Protein AF-Q03QF7-F1 (afdb_monomer)

InterPro domains:
  IPR008928 Six-hairpin glycosidase superfamily [SSF48208] (19-113)

Solvent-accessible surface area (backbone atoms only — not comparable to full-atom values): 6690 Å² total; per-residue (Å²): 114,41,81,49,71,50,82,48,98,70,77,77,51,33,30,37,42,46,53,41,17,50,53,40,36,51,52,42,51,47,28,69,74,72,68,52,63,89,53,50,68,57,42,52,23,36,55,64,40,51,61,75,32,52,44,97,85,42,50,56,36,33,28,24,33,85,86,63,47,84,68,33,63,75,81,64,86,57,38,67,30,45,34,38,50,21,36,48,51,43,22,73,76,64,70,42,66,68,44,46,50,51,32,50,45,39,50,53,38,36,62,80,66,60,48,71,82,70,73,70,110

Organism: Levilactobacillus brevis (strain ATCC 367 / BCRC 12310 / CIP 105137 / JCM 1170 / LMG 11437 / NCIMB 947 / NCTC 947) (NCBI:txid387344)

Sequence (121 aa):
MLFVVEKRKQGTDEIKLGAQAMLILALCKYQEVTKDASFLRRLMEAFNAVVFFRQKSGRYNHVLNTDLTVKDEFRIIYYEGEITFALARLYELTQDKQVLKMVKQSLDFMVDNDYGKYHDH

pLDDT: mean 95.27, std 5.24, range [70.56, 98.81]

Secondary structure (DSSP, 8-state):
----EE--SSS--EEEHHHHHHHHHHHHHHHHHH---TTHHHHHHHHHHGGGGB-TTS-B-SEEETTS-EEES-S-TTHHHHHHHHHHHHHHHH--HHHHHHHHHHHHHHHHTTGGGG---

Radius of gyration: 14.14 Å; Cα contacts (8 Å, |Δi|>4): 168; chains: 1; bounding box: 37×33×36 Å

Foldseek 3Di:
DDFDWDDDPDDAIKTFLLSLLVVLQVLLVCCVVVVDCVCVVVSVVSVVCQVLQADPLLAGQGMAGPVSHRPGRDDDLASLVSNLVSLVSVCVRPVDPVSVVNNVSSVVSCVVVVSVVVVYD

Nearest PDB structures (foldseek):
  4v1r-assembly1_A  TM=8.674E-01  e=1.003E-03  Bacteroides thetaiotaomicron VPI-5482
  4bok-assembly1_A  TM=8.643E-01  e=3.125E-03  Niallia circulans
  7nl5-assembly1_A  TM=8.656E-01  e=3.739E-03  Niallia circulans
  5n0f-assembly1_A  TM=8.487E-01  e=4.749E-03  Niallia circulans
  6f04-assembly1_A-2  TM=7.965E-01  e=3.125E-03  Nostoc sp. KVJ10

Structure (mmCIF, N/CA/C/O backbone):
data_AF-Q03QF7-F1
#
_entry.id   AF-Q03QF7-F1
#
loop_
_atom_site.group_PDB
_atom_site.id
_atom_site.type_symbol
_atom_site.label_atom_id
_atom_site.label_alt_id
_atom_site.label_comp_id
_atom_site.label_asym_id
_atom_site.label_entity_id
_atom_site.label_seq_id
_atom_site.pdbx_PDB_ins_code
_atom_site.Cartn_x
_atom_site.Cartn_y
_atom_site.Cartn_z
_atom_site.occupancy
_atom_site.B_iso_or_equiv
_atom_site.auth_seq_id
_atom_site.auth_comp_id
_atom_site.auth_asym_id
_atom_site.auth_atom_id
_atom_site.pdbx_PDB_model_num
ATOM 1 N N . MET A 1 1 ? -4.885 11.408 -2.229 1.00 90.56 1 MET A N 1
ATOM 2 C CA . MET A 1 1 ? -3.933 10.274 -2.241 1.00 90.56 1 MET A CA 1
ATOM 3 C C . MET A 1 1 ? -2.711 10.699 -1.458 1.00 90.56 1 MET A C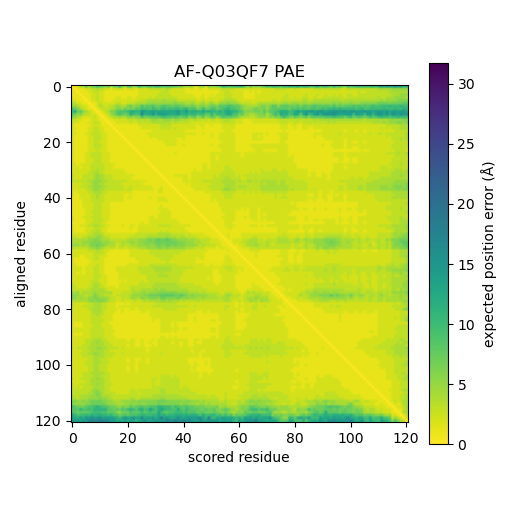 1
ATOM 5 O O . MET A 1 1 ? -2.346 11.866 -1.556 1.00 90.56 1 MET A O 1
ATOM 9 N N . LEU A 1 2 ? -2.134 9.799 -0.666 1.00 97.56 2 LEU A N 1
ATOM 10 C CA . LEU A 1 2 ? -0.986 10.075 0.197 1.00 97.56 2 LEU A CA 1
ATOM 11 C C . LEU A 1 2 ? 0.146 9.106 -0.154 1.00 97.56 2 LEU A C 1
ATOM 13 O O . LEU A 1 2 ? -0.055 7.898 -0.099 1.00 97.56 2 LEU A O 1
ATOM 17 N N . PHE A 1 3 ? 1.320 9.636 -0.492 1.00 98.19 3 PHE A N 1
ATOM 18 C CA . PHE A 1 3 ? 2.501 8.852 -0.856 1.00 98.19 3 PHE A CA 1
ATOM 19 C C . PHE A 1 3 ? 3.622 9.054 0.159 1.00 98.19 3 PHE A C 1
ATOM 21 O O . PHE A 1 3 ? 3.874 10.182 0.592 1.00 98.19 3 PHE A O 1
ATOM 28 N N . VAL A 1 4 ? 4.332 7.977 0.489 1.00 97.62 4 VAL A N 1
ATOM 29 C CA . VAL A 1 4 ? 5.605 8.061 1.210 1.00 97.62 4 VAL A CA 1
ATOM 30 C C . VAL A 1 4 ? 6.727 8.306 0.205 1.00 97.62 4 VAL A C 1
ATOM 32 O O . VAL A 1 4 ? 7.060 7.430 -0.590 1.00 97.62 4 VAL A O 1
ATOM 35 N N . VAL A 1 5 ? 7.303 9.509 0.237 1.00 97.25 5 VAL A N 1
ATOM 36 C CA . VAL A 1 5 ? 8.439 9.888 -0.614 1.00 97.25 5 VAL A CA 1
ATOM 37 C C . VAL A 1 5 ? 9.732 9.713 0.174 1.00 97.25 5 VAL A C 1
ATOM 39 O O . VAL A 1 5 ? 9.952 10.399 1.174 1.00 97.25 5 VAL A O 1
ATOM 42 N N . GLU A 1 6 ? 10.607 8.828 -0.289 1.00 95.62 6 GLU A N 1
ATOM 43 C CA . GLU A 1 6 ? 11.958 8.702 0.243 1.00 95.62 6 GLU A CA 1
ATOM 44 C C . GLU A 1 6 ? 12.841 9.815 -0.328 1.00 95.62 6 GLU A C 1
ATOM 46 O O . GLU A 1 6 ? 13.135 9.850 -1.526 1.00 95.62 6 GLU A O 1
ATOM 51 N N . LYS A 1 7 ? 13.267 10.727 0.552 1.00 93.56 7 LYS A N 1
ATOM 52 C CA . LYS A 1 7 ? 14.196 11.807 0.215 1.00 93.56 7 LYS A CA 1
ATOM 53 C C . LYS A 1 7 ? 15.618 11.276 0.154 1.00 93.56 7 LYS A C 1
ATOM 55 O O . LYS A 1 7 ? 16.154 10.817 1.166 1.00 93.56 7 LYS A O 1
ATOM 60 N N . ARG A 1 8 ? 16.255 11.365 -1.014 1.00 86.88 8 ARG A N 1
ATOM 61 C CA . ARG A 1 8 ? 17.635 10.889 -1.186 1.00 86.88 8 ARG A CA 1
ATOM 62 C C . ARG A 1 8 ? 18.622 12.048 -1.090 1.00 86.88 8 ARG A C 1
ATOM 64 O O . ARG A 1 8 ? 18.395 13.123 -1.628 1.00 86.88 8 ARG A O 1
ATOM 71 N N . LYS A 1 9 ? 19.758 11.820 -0.417 1.00 83.94 9 LYS A N 1
ATOM 72 C CA . LYS A 1 9 ? 20.864 12.799 -0.367 1.00 83.94 9 LYS A CA 1
ATOM 73 C C . LYS A 1 9 ? 21.508 13.015 -1.742 1.00 83.94 9 LYS A C 1
ATOM 75 O O . LYS A 1 9 ? 22.046 14.082 -2.004 1.00 83.94 9 LYS A O 1
ATOM 80 N N . GLN A 1 10 ? 21.486 11.980 -2.582 1.00 82.25 10 GLN A N 1
ATOM 81 C CA . GLN A 1 10 ? 22.000 11.961 -3.949 1.00 82.25 10 GLN A CA 1
ATOM 82 C C . GLN A 1 10 ? 21.059 11.101 -4.807 1.00 82.25 10 GLN A C 1
ATOM 84 O O . GLN A 1 10 ? 20.590 10.057 -4.345 1.00 82.25 10 GLN A O 1
ATOM 89 N N . GLY A 1 11 ? 20.806 11.528 -6.045 1.00 83.75 11 GLY A N 1
ATOM 90 C CA . GLY A 1 11 ? 19.837 10.906 -6.954 1.00 83.75 11 GLY A CA 1
ATOM 91 C C . GLY A 1 11 ? 18.434 11.511 -6.853 1.00 83.75 11 GLY A C 1
ATOM 92 O O . GLY A 1 11 ? 18.219 12.499 -6.154 1.00 83.75 11 GLY A O 1
ATOM 93 N N . THR A 1 12 ? 17.483 10.930 -7.586 1.00 90.50 12 THR A N 1
ATOM 94 C CA . THR A 1 12 ? 16.082 11.364 -7.571 1.00 90.50 12 THR A CA 1
ATOM 95 C C . THR A 1 12 ? 15.316 10.719 -6.422 1.00 90.50 12 THR A C 1
ATOM 97 O O . THR A 1 12 ? 15.477 9.522 -6.155 1.00 90.50 12 THR A O 1
ATOM 100 N N . ASP A 1 13 ? 14.464 11.517 -5.777 1.00 96.62 13 ASP A N 1
ATOM 101 C CA . ASP A 1 13 ? 13.470 11.037 -4.820 1.00 96.62 13 ASP A CA 1
ATOM 102 C C . ASP A 1 13 ? 12.634 9.909 -5.428 1.00 96.62 13 ASP A C 1
ATOM 104 O O . ASP A 1 13 ? 12.387 9.864 -6.638 1.00 96.62 13 ASP A O 1
ATOM 108 N N . GLU A 1 14 ? 12.198 8.984 -4.583 1.00 97.06 14 GLU A N 1
ATOM 109 C CA . GLU A 1 14 ? 11.447 7.822 -5.036 1.00 97.06 14 GLU A CA 1
ATOM 110 C C . GLU A 1 14 ? 10.333 7.449 -4.074 1.00 97.06 14 GLU A C 1
ATOM 112 O O . GLU A 1 14 ? 10.386 7.728 -2.877 1.00 97.06 14 GLU A O 1
ATOM 117 N N . ILE A 1 15 ? 9.308 6.814 -4.623 1.00 98.19 15 ILE A N 1
ATOM 118 C CA . ILE A 1 15 ? 8.167 6.317 -3.871 1.00 98.19 15 ILE A CA 1
ATOM 119 C C . ILE A 1 15 ? 8.256 4.796 -3.901 1.00 98.19 15 ILE A C 1
ATOM 121 O O . ILE A 1 15 ? 8.216 4.192 -4.973 1.00 98.19 15 ILE A O 1
ATOM 125 N N . LYS A 1 16 ? 8.407 4.171 -2.733 1.00 97.88 16 LYS A N 1
ATOM 126 C CA . LYS A 1 16 ? 8.591 2.718 -2.609 1.00 97.88 16 LYS A CA 1
ATOM 127 C C . LYS A 1 16 ? 7.329 2.052 -2.090 1.00 97.88 16 LYS A C 1
ATOM 129 O O . LYS A 1 16 ? 6.725 2.542 -1.136 1.00 97.88 16 LYS A O 1
ATOM 134 N N . LEU A 1 17 ? 6.994 0.895 -2.654 1.00 98.25 17 LEU A N 1
ATOM 135 C CA . LEU A 1 17 ? 5.853 0.098 -2.209 1.00 98.25 17 LEU A CA 1
ATOM 136 C C . LEU A 1 17 ? 5.993 -0.322 -0.740 1.00 98.25 17 LEU A C 1
ATOM 138 O O . LEU A 1 17 ? 5.061 -0.119 0.033 1.00 98.25 17 LEU A O 1
ATOM 142 N N . GLY A 1 18 ? 7.171 -0.804 -0.331 1.00 97.31 18 GLY A N 1
ATOM 143 C CA . GLY A 1 18 ? 7.424 -1.177 1.066 1.00 97.31 18 GLY A CA 1
ATOM 144 C C . GLY A 1 18 ? 7.284 -0.001 2.042 1.00 97.31 18 GLY A C 1
ATOM 145 O O . GLY A 1 18 ? 6.698 -0.131 3.112 1.00 97.31 18 GLY A O 1
ATOM 146 N N . ALA A 1 19 ? 7.710 1.206 1.649 1.00 97.56 19 ALA A N 1
ATOM 147 C CA . ALA A 1 19 ? 7.516 2.405 2.471 1.00 97.56 19 ALA A CA 1
ATOM 148 C C . ALA A 1 19 ? 6.027 2.779 2.603 1.00 97.56 19 ALA A C 1
ATOM 150 O O . ALA A 1 19 ? 5.571 3.175 3.678 1.00 97.56 19 ALA A O 1
ATOM 151 N N . GLN A 1 20 ? 5.257 2.605 1.525 1.00 98.38 20 GLN A N 1
ATOM 152 C CA . GLN A 1 20 ? 3.808 2.781 1.540 1.00 98.38 20 GLN A CA 1
ATOM 153 C C . GLN A 1 20 ? 3.126 1.760 2.466 1.00 98.38 20 GLN A C 1
ATOM 155 O O . GLN A 1 20 ? 2.268 2.138 3.266 1.00 98.38 20 GLN A O 1
ATOM 160 N N . ALA A 1 21 ? 3.539 0.490 2.400 1.00 98.38 21 ALA A N 1
ATOM 161 C CA . ALA A 1 21 ? 3.059 -0.579 3.272 1.00 98.38 21 ALA A CA 1
ATOM 162 C C . ALA A 1 21 ? 3.342 -0.276 4.751 1.00 98.38 21 ALA A C 1
ATOM 164 O O . ALA A 1 21 ? 2.437 -0.360 5.583 1.00 98.38 21 ALA A O 1
ATOM 165 N N . MET A 1 22 ? 4.558 0.176 5.069 1.00 98.38 22 MET A N 1
ATOM 166 C CA . MET A 1 22 ? 4.957 0.563 6.425 1.00 98.38 22 MET A CA 1
ATOM 167 C C . MET A 1 22 ? 4.088 1.687 7.000 1.00 98.38 22 MET A C 1
ATOM 169 O O . MET A 1 22 ? 3.670 1.602 8.155 1.00 98.38 22 MET A O 1
ATOM 173 N N . LEU A 1 23 ? 3.756 2.718 6.211 1.00 98.69 23 LEU A N 1
ATOM 174 C CA . LEU A 1 23 ? 2.845 3.779 6.658 1.00 98.69 23 LEU A CA 1
ATOM 175 C C . LEU A 1 23 ? 1.445 3.233 6.966 1.00 98.69 23 LEU A C 1
ATOM 177 O O . LEU A 1 23 ? 0.873 3.567 8.005 1.00 98.69 23 LEU A O 1
ATOM 181 N N . ILE A 1 24 ? 0.896 2.401 6.075 1.00 98.81 2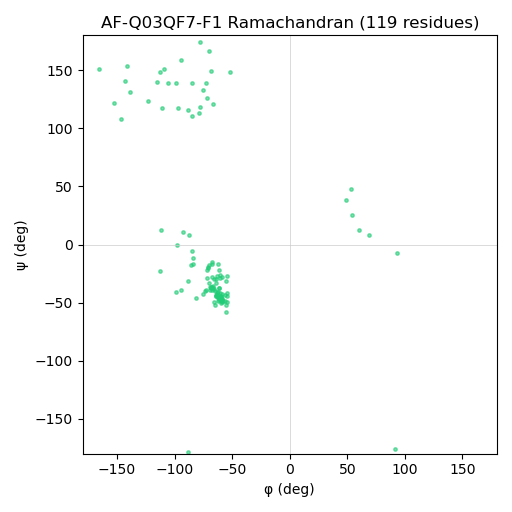4 ILE A N 1
ATOM 182 C CA . ILE A 1 24 ? -0.426 1.786 6.260 1.00 98.81 24 ILE A CA 1
ATOM 183 C C . ILE A 1 24 ? -0.436 0.961 7.549 1.00 98.81 24 ILE A C 1
ATOM 185 O O . ILE A 1 24 ? -1.308 1.155 8.397 1.00 98.81 24 ILE A O 1
ATOM 189 N N . LEU A 1 25 ? 0.561 0.095 7.730 1.00 98.50 25 LEU A N 1
ATOM 190 C CA . LEU A 1 25 ? 0.685 -0.770 8.897 1.00 98.50 25 LEU A CA 1
ATOM 191 C C . LEU A 1 25 ? 0.825 0.034 10.197 1.00 98.50 25 LEU A C 1
ATOM 193 O O . LEU A 1 25 ? 0.137 -0.257 11.177 1.00 98.50 25 LEU A O 1
ATOM 197 N N . ALA A 1 26 ? 1.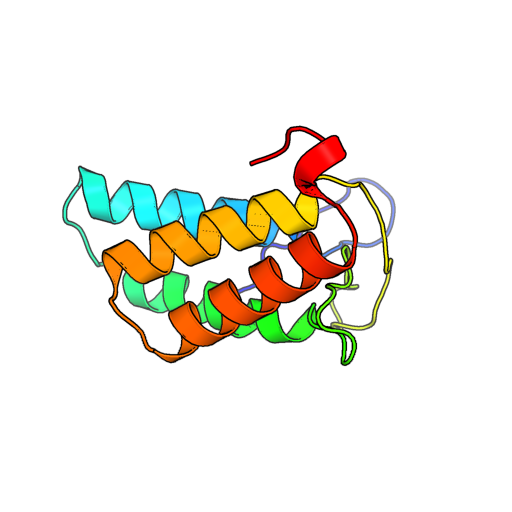664 1.074 10.197 1.00 98.69 26 ALA A N 1
ATOM 198 C CA . ALA A 1 26 ? 1.877 1.933 11.358 1.00 98.69 26 ALA A CA 1
ATOM 199 C C . ALA A 1 26 ? 0.591 2.656 11.782 1.00 98.69 26 ALA A C 1
ATOM 201 O O . ALA A 1 26 ? 0.252 2.661 12.965 1.00 98.69 26 ALA A O 1
ATOM 202 N N . LEU A 1 27 ? -0.158 3.224 10.830 1.00 98.75 27 LEU A N 1
ATOM 203 C CA . LEU A 1 27 ? -1.425 3.900 11.123 1.00 98.75 27 LEU A CA 1
ATOM 204 C C . LEU A 1 27 ? -2.517 2.918 11.563 1.00 98.75 27 LEU A C 1
ATOM 206 O O . LEU A 1 27 ? -3.278 3.241 12.477 1.00 98.75 27 LEU A O 1
ATOM 210 N N . CYS A 1 28 ? -2.563 1.715 10.979 1.00 98.69 28 CYS A N 1
ATOM 211 C CA . CYS A 1 28 ? -3.463 0.662 11.447 1.00 98.69 28 CYS A CA 1
ATOM 212 C C . CYS A 1 28 ? -3.167 0.307 12.906 1.00 98.69 28 CYS A C 1
ATOM 214 O O . CYS A 1 28 ? -4.074 0.304 13.739 1.00 98.69 28 CYS A O 1
ATOM 216 N N . LYS A 1 29 ? -1.891 0.055 13.229 1.00 98.50 29 LYS A N 1
ATOM 217 C CA . LYS A 1 29 ? -1.490 -0.326 14.585 1.00 98.50 29 LYS A CA 1
ATOM 218 C C . LYS A 1 29 ? -1.707 0.803 15.587 1.00 98.50 29 LYS A C 1
ATOM 220 O O . LYS A 1 29 ? -2.137 0.536 16.707 1.00 98.50 29 LYS A O 1
ATOM 225 N N . TYR A 1 30 ? -1.450 2.047 15.185 1.00 98.69 30 TYR A N 1
ATOM 226 C CA . TYR A 1 30 ? -1.741 3.222 16.001 1.00 98.69 30 TYR A CA 1
ATOM 227 C C . TYR A 1 30 ? -3.216 3.241 16.406 1.00 98.69 30 TYR A C 1
ATOM 229 O O . TYR A 1 30 ? -3.506 3.172 17.596 1.00 98.69 30 TYR A O 1
ATOM 237 N N . GLN A 1 31 ? -4.135 3.235 15.434 1.00 98.56 31 GLN A N 1
ATOM 238 C CA . GLN A 1 31 ? -5.574 3.266 15.711 1.00 98.56 31 GLN A CA 1
ATOM 239 C C . GLN A 1 31 ? -6.034 2.044 16.523 1.00 98.56 31 GLN A C 1
ATOM 241 O O . GLN A 1 31 ? -6.877 2.170 17.409 1.00 98.56 31 GLN A O 1
ATOM 246 N N . GLU A 1 32 ? -5.478 0.858 16.265 1.00 98.12 32 GLU A N 1
ATOM 247 C CA . GLU A 1 32 ? -5.788 -0.359 17.024 1.00 98.12 32 GLU A CA 1
ATOM 248 C C . GLU A 1 32 ? -5.443 -0.215 18.515 1.00 98.12 32 GLU A C 1
ATOM 250 O O . GLU A 1 32 ? -6.242 -0.615 19.366 1.00 98.12 32 GLU A O 1
ATOM 255 N N . VAL A 1 33 ? -4.275 0.353 18.834 1.00 98.50 33 VAL A N 1
ATOM 256 C CA . VAL A 1 33 ? -3.764 0.473 20.210 1.00 98.50 33 VAL A CA 1
ATOM 257 C C . VAL A 1 33 ? -4.379 1.663 20.940 1.00 98.50 33 VAL A C 1
ATOM 259 O O . VAL A 1 33 ? -4.804 1.522 22.084 1.00 98.50 33 VAL A O 1
ATOM 262 N N . THR A 1 34 ? -4.441 2.829 20.299 1.00 98.56 34 THR A N 1
ATOM 263 C CA . THR A 1 34 ? -4.900 4.072 20.939 1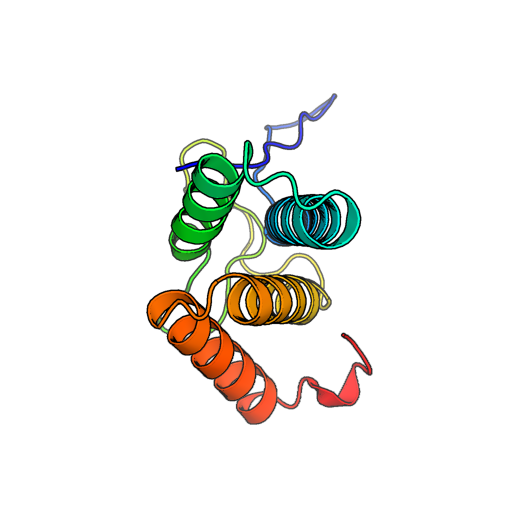.00 98.56 34 THR A CA 1
ATOM 264 C C . THR A 1 34 ? -6.413 4.241 20.886 1.00 98.56 34 THR A C 1
ATOM 266 O O . THR A 1 34 ? -6.957 5.050 21.632 1.00 98.56 34 THR A O 1
ATOM 269 N N . LYS A 1 35 ? -7.090 3.502 19.995 1.00 98.06 35 LYS A N 1
ATOM 270 C CA . LYS A 1 35 ? -8.494 3.712 19.603 1.00 98.06 35 LYS A CA 1
ATOM 271 C C . LYS A 1 35 ? -8.761 5.087 18.977 1.00 98.06 35 LYS A C 1
ATOM 273 O O . LYS A 1 35 ? -9.917 5.448 18.774 1.00 98.06 35 LYS A O 1
ATOM 278 N N . ASP A 1 36 ? -7.711 5.827 18.621 1.00 98.25 36 ASP A N 1
ATOM 279 C CA . ASP A 1 36 ? -7.809 7.122 17.955 1.00 98.25 36 ASP A CA 1
ATOM 280 C C . ASP A 1 36 ? -7.862 6.949 16.429 1.00 98.25 36 ASP A C 1
ATOM 282 O O . ASP A 1 36 ? -6.907 6.498 15.793 1.00 98.25 36 ASP A O 1
ATOM 286 N N . ALA A 1 37 ? -8.991 7.342 15.837 1.00 97.88 37 ALA A N 1
ATOM 287 C CA . ALA A 1 37 ? -9.242 7.282 14.400 1.00 97.88 37 ALA A CA 1
ATOM 288 C C . ALA A 1 37 ? -8.887 8.583 13.648 1.00 97.88 37 ALA A C 1
ATOM 290 O O . ALA A 1 37 ? -9.213 8.715 12.466 1.00 97.88 37 ALA A O 1
ATOM 291 N N . SER A 1 38 ? -8.201 9.540 14.282 1.00 98.19 38 SER A N 1
ATOM 292 C CA . SER A 1 38 ? -7.838 10.843 13.691 1.00 98.19 38 SER A CA 1
ATOM 293 C C . SER A 1 38 ? -7.073 10.727 12.369 1.00 98.19 38 SER A C 1
ATOM 295 O O . SER A 1 38 ? -7.161 11.606 11.508 1.00 98.19 38 SER A O 1
ATOM 297 N N . PHE A 1 39 ? -6.350 9.623 12.165 1.00 98.25 39 PHE A N 1
ATOM 298 C CA . PHE A 1 39 ? -5.589 9.366 10.942 1.00 98.25 39 PHE A CA 1
ATOM 299 C C . PHE A 1 39 ? -6.299 8.476 9.921 1.00 98.25 39 PHE A C 1
ATOM 301 O O . PHE A 1 39 ? -5.745 8.276 8.839 1.00 98.25 39 PHE A O 1
ATOM 308 N N . LEU A 1 40 ? -7.520 7.997 10.186 1.00 98.25 40 LEU A N 1
ATOM 309 C CA . LEU A 1 40 ? -8.230 7.071 9.295 1.00 98.25 40 LEU A CA 1
ATOM 310 C C . LEU A 1 40 ? -8.347 7.619 7.867 1.00 98.25 40 LEU A C 1
ATOM 312 O O . LEU A 1 40 ? -8.095 6.907 6.898 1.00 98.25 40 LEU A O 1
ATOM 316 N N . ARG A 1 41 ? -8.639 8.916 7.715 1.00 98.31 41 ARG A N 1
ATOM 317 C CA . ARG A 1 41 ? -8.674 9.557 6.392 1.00 98.31 41 ARG A CA 1
ATOM 318 C C . ARG A 1 41 ? -7.332 9.443 5.658 1.00 98.31 41 ARG A C 1
ATOM 320 O O . ARG A 1 41 ? -7.311 9.093 4.483 1.00 98.31 41 ARG A O 1
ATOM 327 N N . ARG A 1 42 ? -6.218 9.730 6.339 1.00 98.50 42 ARG A N 1
ATOM 328 C CA . ARG A 1 42 ? -4.868 9.663 5.751 1.00 98.50 42 ARG A CA 1
ATOM 329 C C . ARG A 1 42 ? -4.460 8.225 5.440 1.00 98.50 42 ARG A C 1
ATOM 331 O O . ARG A 1 42 ? -3.844 7.983 4.409 1.00 98.50 42 ARG A O 1
ATOM 338 N N . LEU A 1 43 ? -4.850 7.280 6.291 1.00 98.62 43 LEU A N 1
ATOM 339 C CA . LEU A 1 43 ? -4.681 5.847 6.068 1.00 98.62 43 LEU A CA 1
ATOM 340 C C . LEU A 1 43 ? -5.408 5.392 4.794 1.00 98.62 43 LEU A C 1
ATOM 342 O O . LEU A 1 43 ? -4.799 4.755 3.938 1.00 98.62 43 LEU A O 1
ATOM 346 N N . MET A 1 44 ? -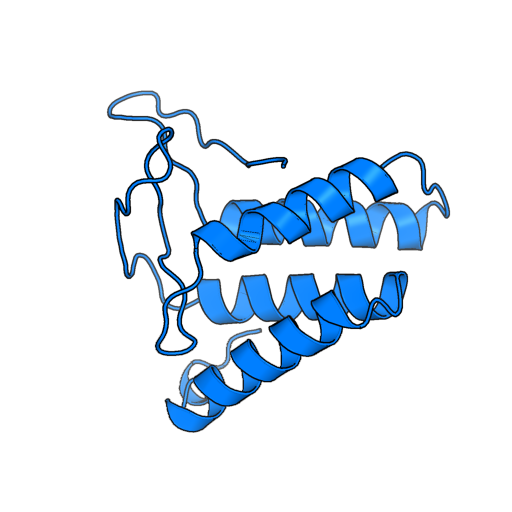6.664 5.802 4.598 1.00 98.62 44 MET A N 1
ATOM 347 C CA . MET A 1 44 ? -7.398 5.497 3.363 1.00 98.62 44 MET A CA 1
ATOM 348 C C . MET A 1 44 ? -6.803 6.210 2.139 1.00 98.62 44 MET A C 1
ATOM 350 O O . MET A 1 44 ? -6.750 5.638 1.053 1.00 98.62 44 MET A O 1
ATOM 354 N N . GLU A 1 45 ? -6.290 7.435 2.287 1.00 98.62 45 GLU A N 1
ATOM 355 C CA . GLU A 1 45 ? -5.545 8.116 1.219 1.00 98.62 45 GLU A CA 1
ATOM 356 C C . GLU A 1 45 ? -4.241 7.388 0.851 1.00 98.62 45 GLU A C 1
ATOM 358 O O . GLU A 1 45 ? -3.861 7.415 -0.324 1.00 98.62 45 GLU A O 1
ATOM 363 N N . ALA A 1 46 ? -3.581 6.747 1.823 1.00 98.69 46 ALA A N 1
ATOM 364 C CA . ALA A 1 46 ? -2.393 5.922 1.623 1.00 98.69 46 ALA A CA 1
ATOM 365 C C . ALA A 1 46 ? -2.730 4.580 0.957 1.00 98.69 46 ALA A C 1
ATOM 367 O O . ALA A 1 46 ? -2.019 4.162 0.047 1.00 98.69 46 ALA A O 1
ATOM 368 N N . PHE A 1 47 ? -3.839 3.943 1.336 1.00 98.62 47 PHE A N 1
ATOM 369 C CA . PHE A 1 47 ? -4.373 2.769 0.642 1.00 98.62 47 PHE A CA 1
ATOM 370 C C . PHE A 1 47 ? -4.709 3.075 -0.820 1.00 98.62 47 PHE A C 1
ATOM 372 O O . PHE A 1 47 ? -4.257 2.375 -1.722 1.00 98.62 47 PHE A O 1
ATOM 379 N N . ASN A 1 48 ? -5.435 4.164 -1.077 1.00 98.38 48 ASN A N 1
ATOM 380 C CA . ASN A 1 48 ? -5.822 4.545 -2.436 1.00 98.38 48 ASN A CA 1
ATOM 381 C C . ASN A 1 48 ? -4.609 4.808 -3.34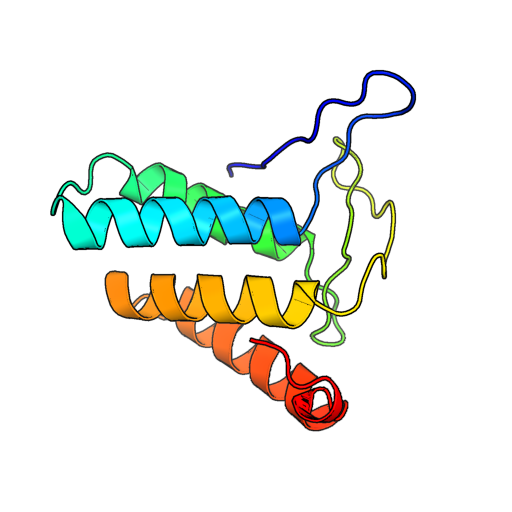2 1.00 98.38 48 ASN A C 1
ATOM 383 O O . ASN A 1 48 ? -4.704 4.638 -4.552 1.00 98.38 48 ASN A O 1
ATOM 387 N N . ALA A 1 49 ? -3.464 5.197 -2.776 1.00 98.31 49 ALA A N 1
ATOM 388 C CA . ALA A 1 49 ? -2.220 5.371 -3.520 1.00 98.31 49 ALA A CA 1
ATOM 389 C C . ALA A 1 49 ? -1.594 4.039 -3.990 1.00 98.31 49 ALA A C 1
ATOM 391 O O . ALA A 1 49 ? -0.829 4.032 -4.953 1.00 98.31 49 ALA A O 1
ATOM 392 N N . VAL A 1 50 ? -1.943 2.900 -3.377 1.00 98.12 50 VAL A N 1
ATOM 393 C CA . VAL A 1 50 ? -1.399 1.573 -3.730 1.00 98.12 50 VAL A CA 1
ATOM 394 C C . VAL A 1 50 ? -1.762 1.167 -5.165 1.00 98.12 50 VAL A C 1
ATOM 396 O O . VAL A 1 50 ? -1.000 0.454 -5.816 1.00 98.12 50 VAL A O 1
ATOM 399 N N . VAL A 1 51 ? -2.874 1.674 -5.714 1.00 96.88 51 VAL A N 1
ATOM 400 C CA . VAL A 1 51 ? -3.288 1.383 -7.100 1.00 96.88 51 VAL A CA 1
ATOM 401 C C . VAL A 1 51 ? -2.243 1.807 -8.142 1.00 96.88 51 VAL A C 1
ATOM 403 O O . VAL A 1 51 ? -2.141 1.165 -9.181 1.00 96.88 51 VAL A O 1
ATOM 406 N N . PHE A 1 52 ? -1.419 2.821 -7.854 1.00 98.00 52 PHE A N 1
ATOM 407 C CA . PHE A 1 52 ? -0.377 3.311 -8.772 1.00 98.00 52 PHE A CA 1
ATOM 408 C C . PHE A 1 52 ? 0.794 2.345 -8.909 1.00 98.00 52 PHE A C 1
ATOM 410 O O . PHE A 1 52 ? 1.510 2.366 -9.906 1.00 98.00 52 PHE A O 1
ATOM 417 N N . PHE A 1 53 ? 0.973 1.469 -7.927 1.00 97.94 53 PHE A N 1
ATOM 418 C CA . PHE A 1 53 ? 1.961 0.409 -8.004 1.00 97.94 53 PHE A CA 1
ATOM 419 C C . PHE A 1 53 ? 1.412 -0.807 -8.750 1.00 97.94 53 PHE A C 1
ATOM 421 O O . PHE A 1 53 ? 2.187 -1.661 -9.150 1.00 97.94 53 PHE A O 1
ATOM 428 N N . ARG A 1 54 ? 0.096 -0.938 -8.945 1.00 95.50 54 ARG A N 1
ATOM 429 C CA . ARG A 1 54 ? -0.499 -2.186 -9.433 1.00 95.50 54 ARG A CA 1
ATOM 430 C C . ARG A 1 54 ? -0.259 -2.390 -10.931 1.00 95.50 54 ARG A C 1
ATOM 432 O O . ARG A 1 54 ? -0.537 -1.515 -11.747 1.00 95.50 54 ARG A O 1
ATOM 439 N N . GLN A 1 55 ? 0.173 -3.593 -11.298 1.00 94.44 55 GLN A N 1
ATOM 440 C CA . GLN A 1 55 ? 0.242 -4.054 -12.682 1.00 94.44 55 GLN A CA 1
ATOM 441 C C . GLN A 1 55 ? -1.022 -4.832 -13.078 1.00 94.44 55 GLN A C 1
ATOM 443 O O . GLN A 1 55 ? -1.723 -5.401 -12.237 1.00 94.44 55 GLN A O 1
ATOM 448 N N . LYS A 1 56 ? -1.285 -4.932 -14.389 1.00 89.12 56 LYS A N 1
ATOM 449 C CA . LYS A 1 56 ? -2.397 -5.742 -14.929 1.00 89.12 56 LYS A CA 1
ATOM 450 C C . LYS A 1 56 ? -2.279 -7.233 -14.589 1.00 89.12 56 LYS A C 1
ATOM 452 O O . LYS A 1 56 ? -3.300 -7.896 -14.476 1.00 89.12 56 LYS A O 1
ATOM 457 N N . SER A 1 57 ? -1.055 -7.734 -14.416 1.00 86.31 57 SER A N 1
ATOM 458 C CA . SER A 1 57 ? -0.743 -9.124 -14.050 1.00 86.31 57 SER A CA 1
ATOM 459 C C . SER A 1 57 ? -1.185 -9.509 -12.636 1.00 86.31 57 SER A C 1
ATOM 461 O O . SER A 1 57 ? -1.200 -10.687 -12.309 1.00 86.31 57 SER A O 1
ATOM 463 N N . GLY A 1 58 ? -1.512 -8.535 -11.782 1.00 85.06 58 GLY A N 1
ATOM 464 C CA . GLY A 1 58 ? -1.721 -8.763 -10.353 1.00 85.06 58 GLY A CA 1
ATOM 465 C C . GLY A 1 58 ? -0.468 -8.536 -9.501 1.00 85.06 58 GLY A C 1
ATOM 466 O O . GLY A 1 58 ? -0.571 -8.469 -8.281 1.00 85.06 58 GLY A O 1
ATOM 467 N N . ARG A 1 59 ? 0.688 -8.311 -10.126 1.00 91.94 59 ARG A N 1
ATOM 468 C CA . ARG A 1 59 ? 1.907 -7.888 -9.437 1.00 91.94 59 ARG A CA 1
ATOM 469 C C . ARG A 1 59 ? 1.886 -6.396 -9.092 1.00 91.94 59 ARG A C 1
ATOM 471 O O . ARG A 1 59 ? 1.007 -5.648 -9.534 1.00 91.94 59 ARG A O 1
ATOM 478 N N . TYR A 1 60 ? 2.897 -5.948 -8.359 1.00 97.19 60 TYR A N 1
ATOM 479 C CA . TYR A 1 60 ? 3.217 -4.546 -8.153 1.00 97.19 60 TYR A CA 1
ATOM 480 C C . TYR A 1 60 ? 4.542 -4.130 -8.808 1.00 97.19 60 TYR A C 1
ATOM 482 O O . TYR A 1 60 ? 5.489 -4.902 -8.865 1.00 97.19 60 TYR A O 1
ATOM 490 N N . ASN A 1 61 ? 4.617 -2.876 -9.246 1.00 98.00 61 ASN A N 1
ATOM 491 C CA . ASN A 1 61 ? 5.858 -2.132 -9.411 1.00 98.00 61 ASN A CA 1
ATOM 492 C C . ASN A 1 61 ? 6.391 -1.776 -8.022 1.00 98.00 61 ASN A C 1
ATOM 494 O O . ASN A 1 61 ? 5.620 -1.387 -7.148 1.00 98.00 61 ASN A O 1
ATOM 498 N N . HIS A 1 62 ? 7.696 -1.885 -7.801 1.00 97.94 62 HIS A N 1
ATOM 499 C CA . HIS A 1 62 ? 8.265 -1.721 -6.460 1.00 97.94 62 HIS A CA 1
ATOM 500 C C . HIS A 1 62 ? 8.608 -0.265 -6.171 1.00 97.94 62 HIS A C 1
ATOM 502 O O . HIS A 1 62 ? 8.549 0.170 -5.016 1.00 97.94 62 HIS A O 1
ATOM 508 N N . VAL A 1 63 ? 8.979 0.483 -7.210 1.00 97.94 63 VAL A N 1
ATOM 509 C CA . VAL A 1 63 ? 9.415 1.869 -7.085 1.00 97.94 63 VAL A CA 1
ATOM 510 C C . VAL A 1 63 ? 8.826 2.715 -8.203 1.00 97.94 63 VAL A C 1
ATOM 512 O O . VAL A 1 63 ? 8.936 2.384 -9.386 1.00 97.94 63 VAL A O 1
ATOM 515 N N . LEU A 1 64 ? 8.246 3.846 -7.819 1.00 98.38 64 LEU A N 1
ATOM 516 C CA . LEU A 1 64 ? 7.801 4.897 -8.724 1.00 98.38 64 LEU A CA 1
ATOM 517 C C . LEU A 1 64 ? 8.712 6.120 -8.584 1.00 98.38 64 LEU A C 1
ATOM 519 O O . LEU A 1 64 ? 9.266 6.394 -7.513 1.00 98.38 64 LEU A O 1
ATOM 523 N N . ASN A 1 65 ? 8.840 6.878 -9.666 1.00 97.75 65 ASN A N 1
ATOM 524 C CA . ASN A 1 65 ? 9.307 8.256 -9.601 1.00 97.75 65 ASN A CA 1
ATOM 525 C C . ASN A 1 65 ? 8.232 9.133 -8.934 1.00 97.75 65 ASN A C 1
ATOM 527 O O . ASN A 1 65 ? 7.078 8.732 -8.768 1.00 97.75 65 ASN A O 1
ATOM 531 N N . THR A 1 66 ? 8.594 10.355 -8.550 1.00 96.38 66 THR A N 1
ATOM 532 C CA . THR A 1 66 ? 7.657 11.300 -7.917 1.00 96.38 66 THR A CA 1
ATOM 533 C C . THR A 1 66 ? 6.547 11.789 -8.851 1.00 96.38 66 THR A C 1
ATOM 535 O O . THR A 1 66 ? 5.526 12.272 -8.368 1.00 96.38 66 THR A O 1
ATOM 538 N N . ASP A 1 67 ? 6.709 11.623 -10.165 1.00 96.62 67 ASP A N 1
ATOM 539 C CA . ASP A 1 67 ? 5.674 11.835 -11.185 1.00 96.62 67 ASP A CA 1
ATOM 540 C C . ASP A 1 67 ? 4.804 10.587 -11.441 1.00 96.62 67 ASP A C 1
ATOM 542 O O . ASP A 1 67 ? 3.978 10.580 -12.352 1.00 96.62 67 ASP A O 1
ATOM 546 N N . LEU A 1 68 ? 4.968 9.544 -10.617 1.00 97.25 68 LEU A N 1
ATOM 547 C CA . LEU A 1 68 ? 4.249 8.267 -10.659 1.00 97.25 68 LEU A CA 1
ATOM 548 C C . LEU A 1 68 ? 4.584 7.379 -11.865 1.00 97.25 68 LEU A C 1
ATOM 550 O O . LEU A 1 68 ? 3.964 6.327 -12.034 1.00 97.25 68 LEU A O 1
ATOM 554 N N . THR A 1 69 ? 5.586 7.739 -12.671 1.00 97.88 69 THR A N 1
ATOM 555 C CA . THR A 1 69 ? 6.137 6.819 -13.673 1.00 97.88 69 THR A CA 1
ATOM 556 C C . THR A 1 69 ? 6.876 5.667 -12.991 1.00 97.88 69 THR A C 1
ATOM 558 O O . THR A 1 69 ? 7.438 5.815 -11.902 1.00 97.88 69 THR A O 1
ATOM 561 N N . VAL A 1 70 ? 6.872 4.489 -13.620 1.00 98.00 70 VAL A N 1
ATOM 562 C CA . VAL A 1 70 ? 7.573 3.316 -13.085 1.00 98.00 70 VAL A CA 1
ATOM 563 C C . VAL A 1 70 ? 9.076 3.571 -13.123 1.00 98.00 70 VAL A C 1
ATOM 565 O O . VAL A 1 70 ? 9.644 3.805 -14.188 1.00 98.00 70 VAL A O 1
ATOM 568 N N . LYS A 1 71 ? 9.717 3.522 -11.953 1.00 97.06 71 LYS A N 1
ATOM 569 C CA . LYS A 1 71 ? 11.176 3.606 -11.820 1.00 97.06 71 LYS A CA 1
ATOM 570 C C . LYS A 1 71 ? 11.799 2.219 -11.770 1.00 97.06 71 LYS A C 1
ATOM 572 O O . LYS A 1 71 ? 12.873 2.010 -12.323 1.00 97.06 71 LYS A O 1
ATOM 577 N N . ASP A 1 72 ? 11.142 1.294 -11.075 1.00 97.06 72 ASP A N 1
ATOM 578 C CA . ASP A 1 72 ? 11.602 -0.079 -10.936 1.00 97.06 72 ASP A CA 1
ATOM 579 C C . ASP A 1 72 ? 10.429 -1.032 -10.706 1.00 97.06 72 ASP A C 1
ATOM 581 O O . ASP A 1 72 ? 9.672 -0.898 -9.737 1.00 97.06 72 ASP A O 1
ATOM 585 N N . GLU A 1 73 ? 10.293 -2.007 -11.597 1.00 96.81 73 GLU A N 1
ATOM 586 C CA . GLU A 1 73 ? 9.285 -3.053 -11.477 1.00 96.81 73 GLU A CA 1
ATOM 587 C C . GLU A 1 73 ? 9.618 -4.037 -10.350 1.00 96.81 73 GLU A C 1
ATOM 589 O O . GLU A 1 73 ? 8.698 -4.572 -9.741 1.00 96.81 73 GLU A O 1
ATOM 594 N N . PHE A 1 74 ? 10.900 -4.253 -10.027 1.00 95.25 74 PHE A N 1
ATOM 595 C CA . PHE A 1 74 ? 11.338 -5.202 -9.003 1.00 95.25 74 PHE A CA 1
ATOM 596 C C . PHE A 1 74 ? 12.594 -4.738 -8.271 1.00 95.25 74 PHE A C 1
ATOM 598 O O . PHE A 1 74 ? 13.706 -4.830 -8.785 1.00 95.25 74 PHE A O 1
ATOM 605 N N . ARG A 1 75 ? 12.440 -4.337 -7.008 1.00 94.06 75 ARG A N 1
ATOM 606 C CA . ARG A 1 75 ? 13.586 -3.934 -6.179 1.00 94.06 75 ARG A CA 1
ATOM 607 C C . ARG A 1 75 ? 14.070 -5.032 -5.240 1.00 94.06 75 ARG A C 1
ATOM 609 O O . ARG A 1 75 ? 15.269 -5.159 -5.014 1.00 94.06 75 ARG A O 1
ATOM 616 N N . ILE A 1 76 ? 13.138 -5.757 -4.633 1.00 91.94 76 ILE A N 1
ATOM 617 C CA . ILE A 1 76 ? 13.407 -6.761 -3.604 1.00 91.94 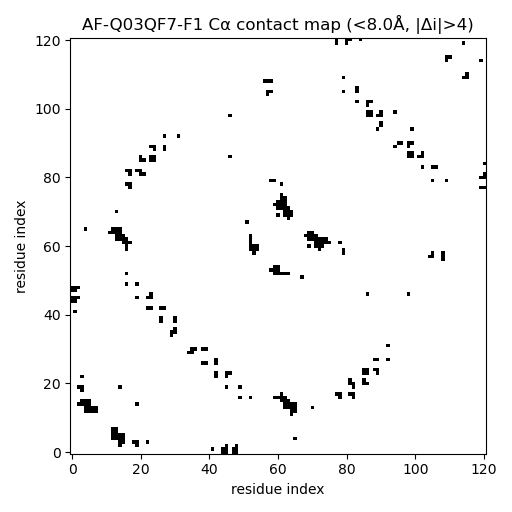76 ILE A CA 1
ATOM 618 C C . ILE A 1 76 ? 12.171 -7.627 -3.410 1.00 91.94 76 ILE A C 1
ATOM 620 O O . ILE A 1 76 ? 11.059 -7.145 -3.585 1.00 91.94 76 ILE A O 1
ATOM 624 N N . ILE A 1 77 ? 12.374 -8.877 -3.015 1.00 87.62 77 ILE A N 1
ATOM 625 C CA . ILE A 1 77 ? 11.328 -9.897 -2.986 1.00 87.62 77 ILE A CA 1
ATOM 626 C C . ILE A 1 77 ? 10.247 -9.705 -1.915 1.00 87.62 77 ILE A C 1
ATOM 628 O O . ILE A 1 77 ? 9.176 -10.283 -2.035 1.00 87.62 77 ILE A O 1
ATOM 632 N N . TYR A 1 78 ? 10.517 -8.882 -0.898 1.00 89.06 78 TYR A N 1
ATOM 633 C CA . TYR A 1 78 ? 9.648 -8.767 0.276 1.00 89.06 78 TYR A CA 1
ATOM 634 C C . TYR A 1 78 ? 8.461 -7.808 0.106 1.00 89.06 78 TYR A C 1
ATOM 636 O O . TYR A 1 78 ? 7.562 -7.756 0.939 1.00 89.06 78 TYR A O 1
ATOM 644 N N . TYR A 1 79 ? 8.440 -7.000 -0.957 1.00 95.06 79 TYR A N 1
ATOM 645 C CA . TYR A 1 79 ? 7.451 -5.923 -1.072 1.00 95.06 79 TYR A CA 1
ATOM 646 C C . TYR A 1 79 ? 6.030 -6.433 -1.310 1.00 95.06 79 TYR A C 1
ATOM 648 O O . TYR A 1 79 ? 5.082 -5.811 -0.829 1.00 95.06 79 TYR A O 1
ATOM 656 N N . GLU A 1 80 ? 5.865 -7.549 -2.020 1.00 94.00 80 GLU A N 1
ATOM 657 C CA . GLU A 1 80 ? 4.572 -8.209 -2.181 1.00 94.00 80 GLU A CA 1
ATOM 658 C C . GLU A 1 80 ? 4.019 -8.715 -0.840 1.00 94.00 80 GLU A C 1
ATOM 660 O O . GLU A 1 80 ? 2.835 -8.498 -0.566 1.00 94.00 80 GLU A O 1
ATOM 665 N N . GLY A 1 81 ? 4.861 -9.312 0.011 1.00 94.88 81 GLY A N 1
ATOM 666 C CA . GLY A 1 81 ? 4.485 -9.741 1.362 1.00 94.88 81 GLY A CA 1
ATOM 667 C C . GLY A 1 81 ? 4.138 -8.550 2.257 1.00 94.88 81 GLY A C 1
ATOM 668 O O . GLY A 1 81 ? 3.031 -8.472 2.795 1.00 94.88 81 GLY A O 1
ATOM 669 N N . GLU A 1 82 ? 5.024 -7.552 2.330 1.00 96.44 82 GLU A N 1
ATOM 670 C CA . GLU A 1 82 ? 4.839 -6.336 3.137 1.00 96.44 82 GLU A CA 1
ATOM 671 C C . GLU A 1 82 ? 3.521 -5.613 2.818 1.00 96.44 82 GLU A C 1
ATOM 673 O O . GLU A 1 82 ? 2.756 -5.278 3.732 1.00 96.44 82 GLU A O 1
ATOM 678 N N . ILE A 1 83 ? 3.218 -5.374 1.532 1.00 97.94 83 ILE A N 1
ATOM 679 C CA . ILE A 1 83 ? 1.970 -4.692 1.165 1.00 97.94 83 ILE A CA 1
ATOM 680 C C . ILE A 1 83 ? 0.750 -5.564 1.447 1.00 97.94 83 ILE A C 1
ATOM 682 O O . ILE A 1 83 ? -0.258 -5.053 1.936 1.00 97.94 83 ILE A O 1
ATOM 686 N N . THR A 1 84 ? 0.824 -6.870 1.187 1.00 97.12 84 THR A N 1
ATOM 687 C CA . THR A 1 84 ? -0.297 -7.790 1.423 1.00 97.12 84 THR A CA 1
ATOM 688 C C . THR A 1 84 ? -0.632 -7.863 2.908 1.00 97.12 84 THR A C 1
ATOM 690 O O . THR A 1 84 ? -1.802 -7.731 3.280 1.00 97.12 84 THR A O 1
ATOM 693 N N . PHE A 1 85 ? 0.385 -7.947 3.767 1.00 97.75 85 PHE A N 1
ATOM 694 C CA . PHE A 1 85 ? 0.229 -7.901 5.215 1.00 97.75 85 PHE A CA 1
ATOM 695 C C . PHE A 1 85 ? -0.380 -6.573 5.690 1.00 97.75 85 PHE A C 1
ATOM 697 O O . PHE A 1 85 ? -1.360 -6.569 6.442 1.00 97.75 85 PHE A O 1
ATOM 704 N N . ALA A 1 86 ? 0.12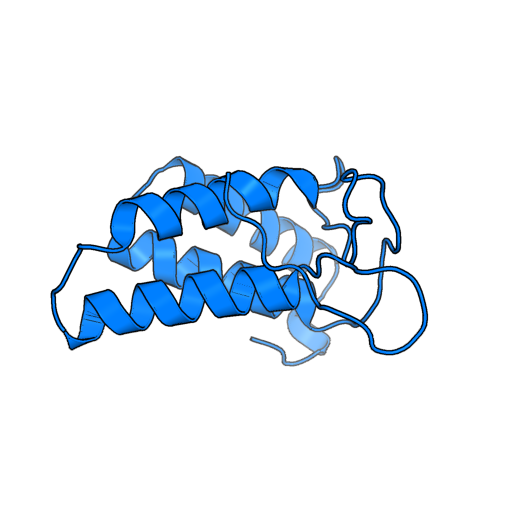9 -5.434 5.210 1.00 98.62 86 ALA A N 1
ATOM 705 C CA . ALA A 1 86 ? -0.406 -4.120 5.568 1.00 98.62 86 ALA A CA 1
ATOM 706 C C . ALA A 1 86 ? -1.883 -3.956 5.158 1.00 98.62 86 ALA A C 1
ATOM 708 O O . ALA A 1 86 ? -2.694 -3.445 5.936 1.00 98.62 86 ALA A O 1
ATOM 709 N N . LEU A 1 87 ? -2.257 -4.430 3.965 1.00 98.62 87 LEU A N 1
ATOM 710 C CA . LEU A 1 87 ? -3.641 -4.408 3.488 1.00 98.62 87 LEU A CA 1
ATOM 711 C C . LEU A 1 87 ? -4.549 -5.352 4.289 1.00 98.62 87 LEU A C 1
ATOM 713 O O . LEU A 1 87 ? -5.696 -4.997 4.560 1.00 98.62 87 LEU A O 1
ATOM 717 N N . ALA A 1 88 ? -4.054 -6.515 4.720 1.00 98.50 88 ALA A N 1
ATOM 718 C CA . ALA A 1 88 ? -4.805 -7.416 5.592 1.00 98.50 88 ALA A CA 1
ATOM 719 C C . ALA A 1 88 ? -5.108 -6.762 6.953 1.00 98.50 88 ALA A C 1
ATOM 721 O O . ALA A 1 88 ? -6.252 -6.802 7.411 1.00 98.50 88 ALA A O 1
ATOM 722 N N . ARG A 1 89 ? -4.126 -6.072 7.557 1.00 98.62 89 ARG A N 1
ATOM 723 C CA . ARG A 1 89 ? -4.338 -5.286 8.790 1.00 98.62 89 ARG A CA 1
ATOM 724 C C . ARG A 1 89 ? -5.339 -4.150 8.585 1.00 98.62 89 ARG A C 1
ATOM 726 O O . ARG A 1 89 ? -6.195 -3.929 9.440 1.00 98.62 89 ARG A O 1
ATOM 733 N N . LEU A 1 90 ? -5.272 -3.457 7.448 1.00 98.75 90 LEU A N 1
ATOM 734 C CA . LEU A 1 90 ? -6.239 -2.411 7.112 1.00 98.75 90 LEU A CA 1
ATOM 735 C C . LEU A 1 90 ? -7.657 -2.972 6.955 1.00 98.75 90 LEU A C 1
ATOM 737 O O . LEU A 1 90 ? -8.620 -2.352 7.414 1.00 98.75 90 LEU A O 1
ATOM 741 N N . TYR A 1 91 ? -7.799 -4.136 6.322 1.00 98.75 91 TYR A N 1
ATOM 742 C CA . TYR A 1 91 ? -9.097 -4.783 6.178 1.00 98.75 91 TYR A CA 1
ATOM 743 C C . TYR A 1 91 ? -9.669 -5.187 7.536 1.00 98.75 91 TYR A C 1
ATOM 745 O O . TYR A 1 91 ? -10.832 -4.899 7.796 1.00 98.75 91 TYR A O 1
ATOM 753 N N . GLU A 1 92 ? -8.866 -5.773 8.426 1.00 98.19 92 GLU A N 1
ATOM 754 C CA . GLU A 1 92 ? -9.314 -6.093 9.787 1.00 98.19 92 GLU A CA 1
ATOM 755 C C . GLU A 1 92 ? -9.871 -4.855 10.500 1.00 98.19 92 GLU A C 1
ATOM 757 O O . GLU A 1 92 ? -10.957 -4.914 11.079 1.00 98.19 92 GLU A O 1
ATOM 762 N N . LEU A 1 93 ? -9.172 -3.723 10.381 1.00 98.12 93 LEU A N 1
ATOM 763 C CA . LEU A 1 93 ? -9.551 -2.462 11.013 1.00 98.12 93 LEU A CA 1
ATOM 764 C C . LEU A 1 93 ? -10.832 -1.835 10.435 1.00 98.12 93 LEU A C 1
ATOM 766 O O . LEU A 1 93 ? -11.596 -1.222 11.177 1.00 98.12 93 LEU A O 1
ATOM 770 N N . THR A 1 94 ? -11.048 -1.929 9.120 1.00 98.00 94 THR A N 1
ATOM 771 C CA . THR A 1 94 ? -12.073 -1.132 8.410 1.00 98.00 94 THR A CA 1
ATOM 772 C C . THR A 1 94 ? -13.236 -1.946 7.856 1.00 98.00 94 THR A C 1
ATOM 774 O O . THR A 1 94 ? -14.302 -1.387 7.606 1.00 98.00 94 THR A O 1
ATOM 777 N N . GLN A 1 95 ? -13.041 -3.248 7.636 1.00 98.12 95 GLN A N 1
ATOM 778 C CA . GLN A 1 95 ? -13.946 -4.132 6.895 1.00 98.12 95 GLN A CA 1
ATOM 779 C C . GLN A 1 95 ? -14.290 -3.605 5.483 1.00 98.12 95 GLN A C 1
ATOM 781 O O . GLN A 1 95 ? -15.328 -3.942 4.907 1.00 98.12 95 GLN A O 1
ATOM 786 N N . ASP A 1 96 ? -13.415 -2.777 4.898 1.00 98.44 96 ASP A N 1
ATOM 787 C CA . ASP A 1 96 ? -13.633 -2.171 3.586 1.00 98.44 96 ASP A CA 1
ATOM 788 C C . ASP A 1 96 ? -13.492 -3.209 2.456 1.00 98.44 96 ASP A C 1
ATOM 790 O O . ASP A 1 96 ? -12.482 -3.907 2.312 1.00 98.44 96 ASP A O 1
ATOM 794 N N . LYS A 1 97 ? -14.523 -3.304 1.609 1.00 98.31 97 LYS A N 1
ATOM 795 C CA . LYS A 1 97 ? -14.592 -4.302 0.530 1.00 98.31 97 LYS A CA 1
ATOM 796 C C . LYS A 1 97 ? -13.551 -4.084 -0.572 1.00 98.31 97 LYS A C 1
ATOM 798 O O . LYS A 1 97 ? -13.167 -5.052 -1.229 1.00 98.31 97 LYS A O 1
ATOM 803 N N . GLN A 1 98 ? -13.110 -2.850 -0.809 1.00 97.62 98 GLN A N 1
ATOM 804 C CA . GLN A 1 98 ? -12.063 -2.554 -1.790 1.00 97.62 98 GLN A CA 1
ATOM 805 C C . GLN A 1 98 ? -10.701 -3.017 -1.280 1.00 97.62 98 GLN A C 1
ATOM 807 O O . GLN A 1 98 ? -9.931 -3.595 -2.050 1.00 97.62 98 GLN A O 1
ATOM 812 N N . VAL A 1 99 ? -10.441 -2.841 0.019 1.00 98.38 99 VAL A N 1
ATOM 813 C CA . VAL A 1 99 ? -9.231 -3.362 0.666 1.00 98.38 99 VAL A CA 1
ATOM 814 C C . VAL A 1 99 ? -9.217 -4.887 0.577 1.00 98.38 99 VAL A C 1
ATOM 816 O O . VAL A 1 99 ? -8.249 -5.451 0.072 1.00 98.38 99 VAL A O 1
ATOM 819 N N . LEU A 1 100 ? -10.322 -5.558 0.936 1.00 98.38 100 LEU A N 1
ATOM 820 C CA . LEU A 1 100 ? -10.440 -7.018 0.810 1.00 98.38 100 LEU A CA 1
ATOM 821 C C . LEU A 1 100 ? -10.183 -7.505 -0.617 1.00 98.38 100 LEU A C 1
ATOM 823 O O . LEU A 1 100 ? -9.512 -8.515 -0.821 1.00 98.38 100 LEU A O 1
ATOM 827 N N . LYS A 1 101 ? -10.735 -6.802 -1.612 1.00 97.12 101 LYS A N 1
ATOM 828 C CA . LYS A 1 101 ? -10.518 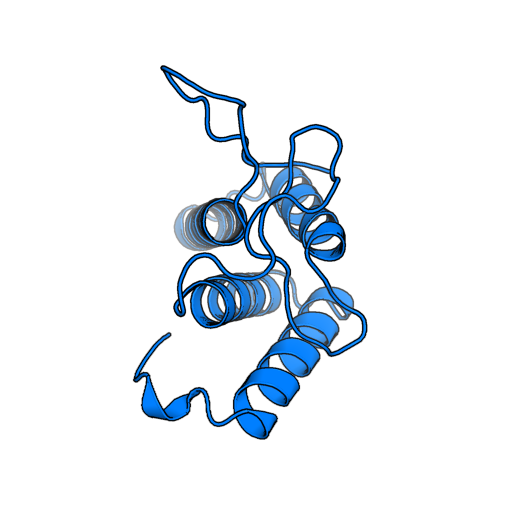-7.141 -3.018 1.00 97.12 101 LYS A CA 1
ATOM 829 C C . LYS A 1 101 ? -9.030 -7.098 -3.359 1.00 97.12 101 LYS A C 1
ATOM 831 O O . LYS A 1 101 ? -8.542 -8.039 -3.971 1.00 97.12 101 LYS A O 1
ATOM 836 N N . MET A 1 102 ? -8.318 -6.050 -2.950 1.00 96.62 102 MET A N 1
ATOM 837 C CA . MET A 1 102 ? -6.890 -5.927 -3.238 1.00 96.62 102 MET A CA 1
ATOM 838 C C . MET A 1 102 ? -6.057 -6.980 -2.495 1.00 96.62 102 MET A C 1
ATOM 840 O O . MET A 1 102 ? -5.165 -7.556 -3.106 1.00 96.62 102 MET A O 1
ATOM 844 N N . VAL A 1 103 ? -6.395 -7.297 -1.237 1.00 97.12 103 VAL A N 1
ATOM 845 C CA . VAL A 1 103 ? -5.764 -8.396 -0.478 1.00 97.12 103 VAL A CA 1
ATOM 846 C C . VAL A 1 103 ? -5.880 -9.715 -1.239 1.00 97.12 103 VAL A C 1
ATOM 848 O O . VAL A 1 103 ? -4.869 -10.366 -1.481 1.00 97.12 103 VAL A O 1
ATOM 851 N N . LYS A 1 104 ? -7.095 -10.083 -1.669 1.00 96.25 104 LYS A N 1
ATOM 852 C CA . LYS A 1 104 ? -7.326 -11.321 -2.431 1.00 96.25 104 LYS A CA 1
ATOM 853 C C . LYS A 1 104 ? -6.493 -11.358 -3.703 1.00 96.25 104 LYS A C 1
ATOM 855 O O . LYS A 1 104 ? -5.768 -12.311 -3.920 1.00 96.25 104 LYS A O 1
ATOM 860 N N . GLN A 1 105 ? -6.516 -10.280 -4.483 1.00 95.06 105 GLN A N 1
ATOM 861 C CA . GLN A 1 105 ? -5.756 -10.227 -5.728 1.00 95.06 105 GLN A CA 1
ATOM 862 C C . GLN A 1 105 ? -4.235 -10.309 -5.513 1.00 95.06 105 GLN A C 1
ATOM 864 O O . GLN A 1 105 ? -3.523 -10.724 -6.424 1.00 95.06 105 GLN A O 1
ATOM 869 N N . SER A 1 106 ? -3.704 -9.842 -4.381 1.00 94.69 106 SER A N 1
ATOM 870 C CA . SER A 1 106 ? -2.278 -10.000 -4.061 1.00 94.69 106 SER A CA 1
ATOM 871 C C . SER A 1 106 ? -1.948 -11.422 -3.626 1.00 94.69 106 SER A C 1
ATOM 873 O O . SER A 1 106 ? -0.965 -11.978 -4.102 1.00 94.69 106 SER A O 1
ATOM 875 N N . LEU A 1 107 ? -2.797 -12.028 -2.792 1.00 94.62 107 LEU A N 1
ATOM 876 C CA . LEU A 1 107 ? -2.647 -13.422 -2.377 1.00 94.62 107 LEU A CA 1
ATOM 877 C C . LEU A 1 107 ? -2.748 -14.382 -3.566 1.00 94.62 107 LEU A C 1
ATOM 879 O O . LEU A 1 107 ? -1.895 -15.252 -3.695 1.00 94.62 107 LEU A O 1
ATOM 883 N N . ASP A 1 108 ? -3.722 -14.185 -4.459 1.00 94.50 108 ASP A N 1
ATOM 884 C CA . ASP A 1 108 ? -3.877 -14.977 -5.685 1.00 94.50 108 ASP A CA 1
ATOM 885 C C . ASP A 1 108 ? -2.585 -14.921 -6.521 1.00 94.50 108 ASP A C 1
ATOM 887 O O . ASP A 1 108 ? -2.023 -15.954 -6.874 1.00 94.50 108 ASP A O 1
ATOM 891 N N . PHE A 1 109 ? -2.038 -13.716 -6.739 1.00 93.75 109 PHE A N 1
ATOM 892 C CA . PHE A 1 109 ? -0.769 -13.543 -7.451 1.00 93.75 109 PHE A CA 1
ATOM 893 C C . PHE A 1 109 ? 0.397 -14.267 -6.755 1.00 93.75 109 PHE A C 1
ATOM 895 O O . PHE A 1 109 ? 1.195 -14.929 -7.417 1.00 93.75 109 PHE A O 1
ATOM 902 N N . MET A 1 110 ? 0.510 -14.154 -5.430 1.00 92.81 110 MET A N 1
ATOM 903 C CA . MET A 1 110 ? 1.578 -14.798 -4.658 1.00 92.81 110 MET A CA 1
ATOM 904 C C . MET A 1 110 ? 1.489 -16.330 -4.711 1.00 92.81 110 MET A C 1
ATOM 906 O O . MET A 1 110 ? 2.522 -16.991 -4.837 1.00 92.81 110 MET A O 1
ATOM 910 N N . VAL A 1 111 ? 0.278 -16.892 -4.647 1.00 93.44 111 VAL A N 1
ATOM 911 C CA . VAL A 1 111 ? 0.031 -18.337 -4.770 1.00 93.44 111 VAL A CA 1
ATOM 912 C C . VAL A 1 111 ? 0.387 -18.823 -6.173 1.00 93.44 111 VAL A C 1
ATOM 914 O O . VAL A 1 111 ? 1.168 -19.765 -6.302 1.00 93.44 111 VAL A O 1
ATOM 917 N N . ASP A 1 112 ? -0.098 -18.142 -7.213 1.00 94.44 112 ASP A N 1
ATOM 918 C CA . ASP A 1 112 ? 0.151 -18.507 -8.615 1.00 94.44 112 ASP A CA 1
ATOM 919 C C . ASP A 1 112 ? 1.644 -18.469 -8.991 1.00 94.44 112 ASP A C 1
ATOM 921 O O . ASP A 1 112 ? 2.067 -19.124 -9.944 1.00 94.44 112 ASP A O 1
ATOM 925 N N . ASN A 1 113 ? 2.456 -17.715 -8.241 1.00 91.94 113 ASN A N 1
ATOM 926 C CA . ASN A 1 113 ? 3.889 -17.535 -8.491 1.00 91.94 113 ASN A CA 1
ATOM 927 C C . ASN A 1 113 ? 4.793 -18.188 -7.426 1.00 91.94 113 ASN A C 1
ATOM 929 O O . ASN A 1 113 ? 6.002 -17.935 -7.411 1.00 91.94 113 ASN A O 1
ATOM 933 N N . ASP A 1 114 ? 4.236 -19.038 -6.555 1.00 91.31 114 ASP A N 1
ATOM 934 C CA . ASP A 1 114 ? 4.974 -19.796 -5.534 1.00 91.31 114 ASP A CA 1
ATOM 935 C C . ASP A 1 114 ? 5.861 -18.896 -4.648 1.00 91.31 114 ASP A C 1
ATOM 937 O O . ASP A 1 114 ? 7.052 -19.147 -4.441 1.00 91.31 114 ASP A O 1
ATOM 941 N N . TYR A 1 115 ? 5.286 -17.792 -4.150 1.00 89.19 115 TYR A N 1
ATOM 942 C CA . TYR A 1 115 ? 5.974 -16.878 -3.225 1.00 89.19 115 TYR A CA 1
ATOM 943 C C . TYR A 1 115 ? 6.174 -17.495 -1.834 1.00 89.19 115 TYR A C 1
ATOM 945 O O . TYR A 1 115 ? 7.055 -17.063 -1.092 1.00 89.19 115 TYR A O 1
ATOM 953 N N . GLY A 1 116 ? 5.412 -18.539 -1.491 1.00 82.44 116 GLY A N 1
ATOM 954 C CA . GLY A 1 116 ? 5.525 -19.237 -0.209 1.00 82.44 116 GLY A CA 1
ATOM 955 C C . GLY A 1 116 ? 6.938 -19.751 0.078 1.00 82.44 116 GLY A C 1
ATOM 956 O O . GLY A 1 116 ? 7.364 -19.723 1.227 1.00 82.44 116 GLY A O 1
ATOM 957 N N . LYS A 1 117 ? 7.718 -20.118 -0.949 1.00 87.06 117 LYS A N 1
ATOM 958 C CA . LYS A 1 117 ? 9.114 -20.577 -0.799 1.00 87.06 117 LYS A CA 1
ATOM 959 C C . LYS A 1 117 ? 10.071 -19.540 -0.205 1.00 87.06 117 LYS A C 1
ATOM 961 O O . LYS A 1 117 ? 11.169 -19.900 0.210 1.00 87.06 117 LYS A O 1
ATOM 966 N N . TYR A 1 118 ? 9.688 -18.263 -0.199 1.00 85.06 118 TYR A N 1
ATOM 967 C CA . TYR A 1 118 ? 10.512 -17.187 0.347 1.00 85.06 118 TYR A CA 1
ATOM 968 C C . TYR A 1 118 ? 10.336 -17.010 1.861 1.00 85.06 118 TYR A C 1
ATOM 970 O O . TYR A 1 118 ? 11.092 -16.244 2.451 1.00 85.06 118 TYR A O 1
ATOM 978 N N . HIS A 1 119 ? 9.396 -17.742 2.484 1.00 78.50 119 HIS A N 1
ATOM 979 C CA . HIS A 1 119 ? 9.098 -17.697 3.926 1.00 78.50 119 HIS A CA 1
ATOM 980 C C . HIS A 1 119 ? 8.929 -16.260 4.449 1.00 78.50 119 HIS A C 1
ATOM 982 O O . HIS A 1 119 ? 9.400 -15.912 5.532 1.00 78.50 119 HIS A O 1
ATOM 988 N N . ASP A 1 120 ? 8.297 -15.431 3.622 1.00 73.19 120 ASP A N 1
ATOM 989 C CA . ASP A 1 120 ? 8.027 -14.029 3.900 1.00 73.19 120 ASP A CA 1
ATOM 990 C C . ASP A 1 120 ? 6.683 -13.853 4.644 1.00 73.19 120 ASP A C 1
ATOM 992 O O . ASP A 1 120 ? 6.040 -14.843 5.001 1.00 73.19 120 ASP A O 1
ATOM 996 N N . HIS A 1 121 ? 6.314 -12.600 4.924 1.00 70.56 121 HIS A N 1
ATOM 997 C CA . HIS A 1 121 ? 5.125 -12.161 5.670 1.00 70.56 121 HIS A CA 1
ATOM 998 C C . HIS A 1 121 ? 3.811 -12.750 5.131 1.00 70.56 121 HIS A C 1
ATOM 1000 O O . HIS A 1 121 ? 2.896 -12.946 5.967 1.00 70.56 121 HIS A O 1
#

Mean predicted aligned error: 2.87 Å